Protein AF-A0AAD1R1Z5-F1 (afdb_monomer_lite)

Organism: Pelobates cultripes (NCBI:txid61616)

Foldseek 3Di:
DDDPPDDDPPPDPLPFLQLLLQVLVCLLFVDDAPSDPCCLVVVDGPDDPVVSLQACVVLSSVLSVVCCVVPRPPSDHPDSLNSLVSSVVVLVVQVVVQPDPVSVVVSCSNCVNVVVSCPDPVNVVSSVVD

Radius of gyration: 18.65 Å; chains: 1; bounding box: 35×32×76 Å

pLDDT: mean 78.84, std 12.32, range [41.59, 92.81]

Sequence (130 aa):
MVPDTDGAPCQEPRNPFWEKIQKIIHEVTDKLLPRSPATFLLHHTTMTLQTYTRSVIPRLLNDAKAMIHIYWKQTNTPLLTRWVEEVEATRKFEDMKANTPHHRDRYTKRWFHWTKLTTSDSFRHHLAAL

Stru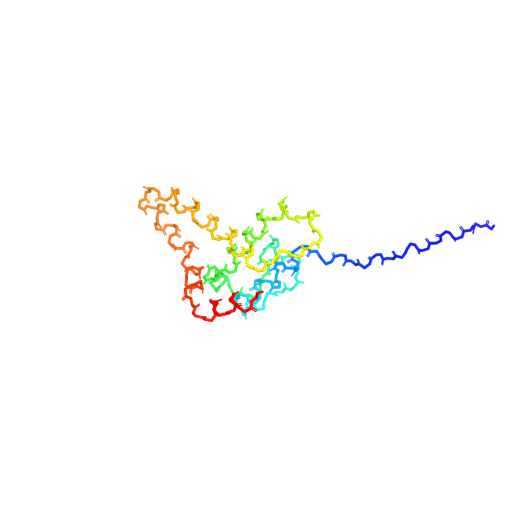cture (mmCIF, N/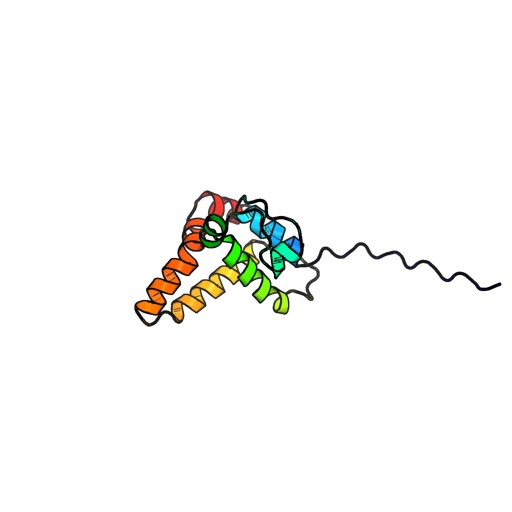CA/C/O backbone):
data_AF-A0AAD1R1Z5-F1
#
_entry.id   AF-A0AAD1R1Z5-F1
#
loop_
_atom_site.group_PDB
_atom_site.id
_atom_site.type_symbol
_atom_site.label_atom_id
_atom_site.label_alt_id
_atom_site.label_comp_id
_atom_site.label_asym_id
_atom_site.label_entity_id
_atom_site.label_seq_id
_atom_site.pdbx_PDB_ins_code
_atom_site.Cartn_x
_atom_site.Cartn_y
_atom_site.Cartn_z
_atom_site.occupancy
_atom_site.B_iso_or_equiv
_atom_site.auth_seq_id
_atom_site.auth_comp_id
_atom_site.auth_asym_id
_atom_site.auth_atom_id
_atom_site.pdbx_PDB_model_num
ATOM 1 N N . MET A 1 1 ? -1.083 12.242 58.686 1.00 41.59 1 MET A N 1
ATOM 2 C CA . MET A 1 1 ? -2.228 12.204 57.754 1.00 41.59 1 MET A CA 1
ATOM 3 C C . MET A 1 1 ? -1.787 12.891 56.479 1.00 41.59 1 MET A C 1
ATOM 5 O O . MET A 1 1 ? -1.676 14.107 56.465 1.00 41.59 1 MET A O 1
ATOM 9 N N . VAL A 1 2 ? -1.407 12.104 55.477 1.00 46.94 2 VAL A N 1
ATOM 10 C CA . VAL A 1 2 ? -1.103 12.589 54.126 1.00 46.94 2 VAL A CA 1
ATOM 11 C C . VAL A 1 2 ? -2.386 12.366 53.324 1.00 46.94 2 VAL A C 1
ATOM 13 O O . VAL A 1 2 ? -2.918 11.260 53.415 1.00 46.94 2 VAL A O 1
ATOM 16 N N . PRO A 1 3 ? -2.946 13.372 52.636 1.00 50.69 3 PRO A N 1
ATOM 17 C CA . PRO A 1 3 ? -4.115 13.140 51.808 1.00 50.69 3 PRO A CA 1
ATOM 18 C C . PRO A 1 3 ? -3.679 12.409 50.536 1.00 50.69 3 PRO A C 1
ATOM 20 O O . PRO A 1 3 ? -2.824 12.899 49.799 1.00 50.69 3 PRO A O 1
ATOM 23 N N . ASP A 1 4 ? -4.266 11.232 50.315 1.00 47.22 4 ASP A N 1
ATOM 24 C CA . ASP A 1 4 ? -4.258 10.521 49.040 1.00 47.22 4 ASP A CA 1
ATOM 25 C C . ASP A 1 4 ? -4.884 11.427 47.974 1.00 47.22 4 ASP A C 1
ATOM 27 O O . ASP A 1 4 ? -6.102 11.591 47.906 1.00 47.22 4 ASP A O 1
ATOM 31 N N . THR A 1 5 ? -4.049 12.062 47.156 1.00 54.91 5 THR A N 1
ATOM 32 C CA . THR A 1 5 ? -4.506 12.701 45.923 1.00 54.91 5 THR A CA 1
ATOM 33 C C . THR A 1 5 ? -4.771 11.623 44.889 1.00 54.91 5 THR A C 1
ATOM 35 O O . THR A 1 5 ? -3.838 11.060 44.317 1.00 54.91 5 THR A O 1
ATOM 38 N N . ASP A 1 6 ? -6.062 11.370 44.699 1.00 44.47 6 ASP A N 1
ATOM 39 C CA . ASP A 1 6 ? -6.725 11.149 43.421 1.00 44.47 6 ASP A CA 1
ATOM 40 C C . ASP A 1 6 ? -5.921 10.348 42.399 1.00 44.47 6 ASP A C 1
ATOM 42 O O . ASP A 1 6 ? -5.115 10.872 41.624 1.00 44.47 6 ASP A O 1
ATOM 46 N N . GLY A 1 7 ? -6.245 9.055 42.343 1.00 49.62 7 GLY A N 1
ATOM 47 C CA . GLY A 1 7 ? -6.028 8.245 41.159 1.00 49.62 7 GLY A CA 1
ATOM 48 C C . GLY A 1 7 ? -6.645 8.955 39.960 1.00 49.62 7 GLY A C 1
ATOM 49 O O . GLY A 1 7 ? -7.859 8.927 39.761 1.00 49.62 7 GLY A O 1
ATOM 50 N N . ALA A 1 8 ? -5.790 9.614 39.177 1.00 46.03 8 ALA A N 1
ATOM 51 C CA . AL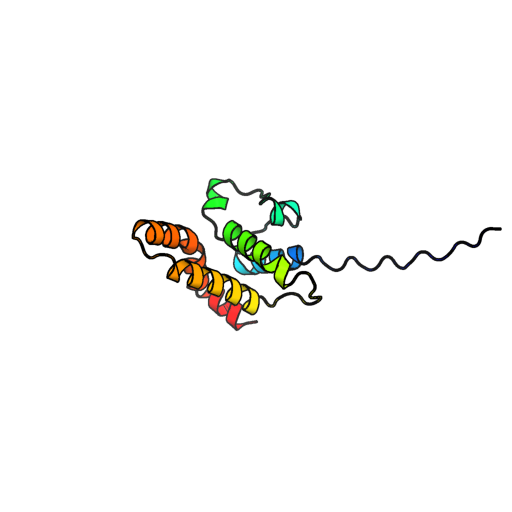A A 1 8 ? -6.150 10.136 37.875 1.00 46.03 8 ALA A CA 1
ATOM 52 C C . ALA A 1 8 ? -6.881 9.018 37.117 1.00 46.03 8 ALA A C 1
ATOM 54 O O . ALA A 1 8 ? -6.371 7.891 37.089 1.00 46.03 8 ALA A O 1
ATOM 55 N N . PRO A 1 9 ? -8.058 9.282 36.520 1.00 43.50 9 PRO A N 1
ATOM 56 C CA . PRO A 1 9 ? -8.720 8.280 35.709 1.00 43.50 9 PRO A CA 1
ATOM 57 C C . PRO A 1 9 ? -7.716 7.874 34.637 1.00 43.50 9 PRO A C 1
ATOM 59 O O . PRO A 1 9 ? -7.270 8.723 33.859 1.00 43.50 9 PRO A O 1
ATOM 62 N N . CYS A 1 10 ? -7.295 6.606 34.660 1.00 44.75 10 CYS A N 1
ATOM 63 C CA . CYS A 1 10 ? -6.478 6.018 33.614 1.00 44.75 10 CYS A CA 1
ATOM 64 C C . CYS A 1 10 ? -7.224 6.276 32.311 1.00 44.75 10 CYS A C 1
ATOM 66 O O . CYS A 1 10 ? -8.217 5.611 32.025 1.00 44.75 10 CYS A O 1
ATOM 68 N N . GLN A 1 11 ? -6.809 7.316 31.584 1.00 49.00 11 GLN A N 1
ATOM 69 C CA . GLN A 1 11 ? -7.394 7.651 30.301 1.00 49.00 11 GLN A CA 1
ATOM 70 C C . GLN A 1 11 ? -7.322 6.376 29.473 1.00 49.00 11 GLN A C 1
ATOM 72 O O . GLN A 1 11 ? -6.235 5.809 29.334 1.00 49.00 11 GLN A O 1
ATOM 77 N N . GLU A 1 12 ? -8.478 5.903 28.999 1.00 49.09 12 GLU A N 1
ATOM 78 C CA . GLU A 1 12 ? -8.544 4.751 28.107 1.00 49.09 12 GLU A CA 1
ATOM 79 C C . GLU A 1 12 ? -7.450 4.911 27.047 1.00 49.09 12 GLU A C 1
ATOM 81 O O . GLU A 1 12 ? -7.309 6.010 26.486 1.00 49.09 12 GLU A O 1
ATOM 86 N N . PRO A 1 13 ? -6.615 3.883 26.815 1.00 52.59 13 PRO A N 1
ATOM 87 C CA . PRO A 1 13 ? -5.503 4.013 25.898 1.00 52.59 13 PRO A CA 1
ATOM 88 C C . PRO A 1 13 ? -6.079 4.412 24.544 1.00 52.59 13 PRO A C 1
ATOM 90 O O . PRO A 1 13 ? -6.798 3.644 23.909 1.00 52.59 13 PRO A O 1
ATOM 93 N N . ARG A 1 14 ? -5.804 5.650 24.113 1.00 59.50 14 ARG A N 1
ATOM 94 C CA . ARG A 1 14 ? -6.155 6.108 22.769 1.00 59.50 14 ARG A CA 1
ATOM 95 C C . ARG A 1 14 ? -5.593 5.073 21.805 1.00 59.50 14 ARG A C 1
ATOM 97 O O . ARG A 1 14 ? -4.371 4.962 21.718 1.00 59.50 14 ARG A O 1
ATOM 104 N N . ASN A 1 15 ? -6.471 4.338 21.115 1.00 65.44 15 ASN A N 1
ATOM 105 C CA . ASN A 1 15 ? -6.063 3.292 20.179 1.00 65.44 15 ASN A CA 1
ATOM 106 C C . ASN A 1 15 ? -4.963 3.842 19.263 1.00 65.44 15 ASN A C 1
ATOM 108 O O . ASN A 1 15 ? -5.216 4.801 18.512 1.00 65.44 15 ASN A O 1
ATOM 112 N N . PRO A 1 16 ? -3.735 3.311 19.357 1.00 73.00 16 PRO A N 1
ATOM 113 C CA . PRO A 1 16 ? -2.599 3.903 18.687 1.00 73.00 16 PRO A CA 1
ATOM 114 C C . PRO A 1 16 ? -2.775 3.823 17.168 1.00 73.00 16 PRO A C 1
ATOM 116 O O . PRO A 1 16 ? -3.379 2.896 16.631 1.00 73.00 16 PRO A O 1
ATOM 119 N N . PHE A 1 17 ? -2.237 4.814 16.452 1.00 72.75 17 PHE A N 1
ATOM 120 C CA . PHE A 1 17 ? -2.407 4.953 15.000 1.00 72.75 17 PHE A CA 1
ATOM 121 C C . PHE A 1 17 ? -2.089 3.663 14.223 1.00 72.75 17 PHE A C 1
ATOM 123 O O . PHE A 1 17 ? -2.768 3.340 13.253 1.00 72.75 17 PHE A O 1
ATOM 130 N N . TRP A 1 18 ? -1.108 2.880 14.680 1.00 74.06 18 TRP A N 1
ATOM 131 C CA . TRP A 1 18 ? -0.731 1.621 14.037 1.00 74.06 18 TRP A CA 1
ATOM 132 C C . TRP A 1 18 ? -1.822 0.539 14.095 1.00 74.06 18 TRP A C 1
ATOM 134 O O . TRP A 1 18 ? -1.950 -0.214 13.133 1.00 74.06 18 TRP A O 1
ATOM 144 N N . GLU A 1 19 ? -2.637 0.469 15.154 1.00 77.56 19 GLU A N 1
ATOM 145 C CA . GLU A 1 19 ? -3.752 -0.493 15.242 1.00 77.56 19 GLU A CA 1
ATOM 146 C C . GLU A 1 19 ? -4.824 -0.182 14.202 1.00 77.56 19 GLU A C 1
ATOM 148 O O . GLU A 1 19 ? -5.368 -1.075 13.550 1.00 77.56 19 GLU A O 1
ATOM 153 N N . LYS A 1 20 ? -5.081 1.112 14.000 1.00 76.94 20 LYS A N 1
ATOM 154 C CA . LYS A 1 20 ? -6.022 1.607 12.997 1.00 76.94 20 LYS A CA 1
ATOM 155 C C . LYS A 1 20 ? -5.563 1.240 11.583 1.00 76.94 20 LYS A C 1
ATOM 157 O O . LYS A 1 20 ? -6.366 0.760 10.788 1.00 76.94 20 LYS A O 1
ATOM 162 N N . ILE A 1 21 ? -4.268 1.384 11.291 1.00 75.81 21 ILE A N 1
ATOM 163 C CA . ILE A 1 21 ? -3.713 0.959 10.000 1.00 75.81 21 ILE A CA 1
ATOM 164 C C . ILE A 1 21 ? -3.712 -0.566 9.853 1.00 75.81 21 ILE A C 1
ATOM 166 O O . ILE A 1 21 ? -4.004 -1.079 8.778 1.00 75.81 21 ILE A O 1
ATOM 170 N N . GLN A 1 22 ? -3.434 -1.324 10.912 1.00 79.50 22 GLN A N 1
ATOM 171 C CA . GLN A 1 22 ? -3.532 -2.782 10.831 1.00 79.50 22 GLN A CA 1
ATOM 172 C C . GLN A 1 22 ? -4.947 -3.248 10.499 1.00 79.50 22 GLN A C 1
ATOM 174 O O . GLN A 1 22 ? -5.098 -4.173 9.705 1.00 79.50 22 GLN A O 1
ATOM 179 N N . LYS A 1 23 ? -5.974 -2.585 11.046 1.00 79.38 23 LYS A N 1
ATOM 180 C CA . LYS A 1 23 ? -7.368 -2.858 10.688 1.00 79.38 23 LYS A CA 1
ATOM 181 C C . LYS A 1 23 ? -7.609 -2.651 9.189 1.00 79.38 23 LYS A C 1
ATOM 183 O O . LYS A 1 23 ? -8.107 -3.560 8.540 1.00 79.38 23 LYS A O 1
ATOM 188 N N . ILE A 1 24 ? -7.151 -1.524 8.644 1.00 76.94 24 ILE A N 1
ATOM 189 C CA . ILE A 1 24 ? -7.189 -1.235 7.202 1.00 76.94 24 ILE A CA 1
ATOM 190 C C . ILE A 1 24 ? -6.471 -2.328 6.399 1.00 76.94 24 ILE A C 1
ATOM 192 O O . ILE A 1 24 ? -7.016 -2.860 5.441 1.00 76.94 24 ILE A O 1
ATOM 196 N N . ILE A 1 25 ? -5.263 -2.726 6.797 1.00 80.50 25 ILE A N 1
ATOM 197 C CA . ILE A 1 25 ? -4.504 -3.758 6.077 1.00 80.50 25 ILE A CA 1
ATOM 198 C C . ILE A 1 25 ? -5.228 -5.107 6.116 1.00 80.50 25 ILE A C 1
ATOM 200 O O . ILE A 1 25 ? -5.211 -5.828 5.118 1.00 80.50 25 ILE A O 1
ATOM 204 N N . HIS A 1 26 ? -5.874 -5.453 7.230 1.00 82.12 26 HIS A N 1
ATOM 205 C CA . HIS A 1 26 ? -6.699 -6.658 7.314 1.00 82.12 26 HIS A CA 1
ATOM 206 C C . HIS A 1 26 ? -7.901 -6.579 6.375 1.00 82.12 26 HIS A C 1
ATOM 208 O O . HIS A 1 26 ? -8.099 -7.514 5.609 1.00 82.12 26 HIS A O 1
ATOM 214 N N . GLU A 1 27 ? -8.645 -5.470 6.397 1.00 76.81 27 GLU A N 1
ATOM 215 C CA . GLU A 1 27 ? -9.805 -5.231 5.521 1.00 76.81 27 GLU A CA 1
ATOM 216 C C . GLU A 1 27 ? -9.424 -5.304 4.034 1.00 76.81 27 GLU A C 1
ATOM 218 O O . GLU A 1 27 ? -10.184 -5.794 3.210 1.00 76.81 27 GLU A O 1
ATOM 223 N N . VAL A 1 28 ? -8.210 -4.871 3.692 1.00 73.19 28 VAL A N 1
ATOM 224 C CA . VAL A 1 28 ? -7.720 -4.832 2.310 1.00 73.19 28 VAL A CA 1
ATOM 225 C C . VAL A 1 28 ? -7.133 -6.161 1.830 1.00 73.19 28 VAL A C 1
ATOM 227 O O . VAL A 1 28 ? -7.143 -6.438 0.632 1.00 73.19 28 VAL A O 1
ATOM 230 N N . THR A 1 29 ? -6.545 -6.964 2.718 1.00 74.38 29 THR A N 1
ATOM 231 C CA . THR A 1 29 ? -5.753 -8.138 2.307 1.00 74.38 29 THR A CA 1
ATOM 232 C C . THR A 1 29 ? -6.345 -9.477 2.719 1.00 74.38 29 THR A C 1
ATOM 234 O O . THR A 1 29 ? -5.790 -10.500 2.318 1.00 74.38 29 THR A O 1
ATOM 237 N N . ASP A 1 30 ? -7.405 -9.488 3.531 1.00 69.44 30 ASP A N 1
ATOM 238 C CA . ASP A 1 30 ? -7.973 -10.676 4.188 1.00 69.44 30 ASP A CA 1
ATOM 239 C C . ASP A 1 30 ? -6.934 -11.513 4.963 1.00 69.44 30 ASP A C 1
ATOM 241 O O . ASP A 1 30 ? -7.162 -12.669 5.323 1.00 69.44 30 ASP A O 1
ATOM 245 N N . LYS A 1 31 ? -5.751 -10.946 5.238 1.00 73.06 31 LYS A N 1
ATOM 246 C CA . LYS A 1 31 ? -4.670 -11.620 5.956 1.00 73.06 31 LYS A CA 1
ATOM 247 C C . LYS A 1 31 ? -4.621 -11.138 7.392 1.00 73.06 31 LYS A C 1
ATOM 249 O O . LYS A 1 31 ? -4.414 -9.959 7.665 1.00 73.06 31 LYS A O 1
ATOM 254 N N . LEU A 1 32 ? -4.741 -12.095 8.307 1.00 71.81 32 LEU A N 1
ATOM 255 C CA . LEU A 1 32 ? -4.575 -11.879 9.737 1.00 71.81 32 LEU A CA 1
ATOM 256 C C . LEU A 1 32 ? -3.093 -11.667 10.057 1.00 71.81 32 LEU A C 1
ATOM 258 O O . LEU A 1 32 ? -2.309 -12.613 10.140 1.00 71.81 32 LEU A O 1
ATOM 262 N N . LEU A 1 33 ? -2.709 -10.410 10.233 1.00 77.44 33 LEU A N 1
ATOM 263 C CA . LEU A 1 33 ? -1.458 -10.029 10.862 1.00 77.44 33 LEU A CA 1
ATOM 264 C C . LEU A 1 33 ? -1.629 -10.010 12.386 1.00 77.44 33 LEU A C 1
ATOM 266 O O . LEU A 1 33 ? -2.692 -9.635 12.893 1.00 77.44 33 LEU A O 1
ATOM 270 N N . PRO A 1 34 ? -0.595 -10.392 13.153 1.00 80.50 34 PRO A N 1
ATOM 271 C CA . PRO A 1 34 ? -0.647 -10.234 14.597 1.00 80.50 34 PRO A CA 1
ATOM 272 C C . PRO A 1 34 ? -0.856 -8.759 14.968 1.00 80.50 34 PRO A C 1
ATOM 274 O O . PRO A 1 34 ? -0.153 -7.876 14.469 1.00 80.50 34 PRO A O 1
ATOM 277 N N . ARG A 1 35 ? -1.804 -8.488 15.874 1.00 77.19 35 ARG A N 1
ATOM 278 C CA . ARG A 1 35 ? -2.069 -7.140 16.404 1.00 77.19 35 ARG A CA 1
ATOM 279 C C . ARG A 1 35 ? -0.989 -6.730 17.399 1.00 77.19 35 ARG A C 1
ATOM 281 O O . ARG A 1 35 ? -1.212 -6.691 18.602 1.00 77.19 35 ARG A O 1
ATOM 288 N N . SER A 1 36 ? 0.218 -6.507 16.893 1.00 82.62 36 SER A N 1
ATOM 289 C CA . SER A 1 36 ? 1.359 -6.097 17.703 1.00 82.62 36 SER A CA 1
ATOM 290 C C . SER A 1 36 ? 2.102 -4.915 17.075 1.00 82.62 36 SER A C 1
ATOM 292 O O . SER A 1 36 ? 2.238 -4.864 15.842 1.00 82.62 36 SER A O 1
ATOM 294 N N . PRO A 1 37 ? 2.674 -4.008 17.893 1.00 78.81 37 PRO A N 1
ATOM 295 C CA . PRO A 1 37 ? 3.579 -2.975 17.402 1.00 78.81 37 PRO A CA 1
ATOM 296 C C . PRO A 1 37 ? 4.768 -3.569 16.642 1.00 78.81 37 PRO A C 1
ATOM 298 O O . PRO A 1 37 ? 5.212 -2.996 15.654 1.00 78.81 37 PRO A O 1
ATOM 301 N N . ALA A 1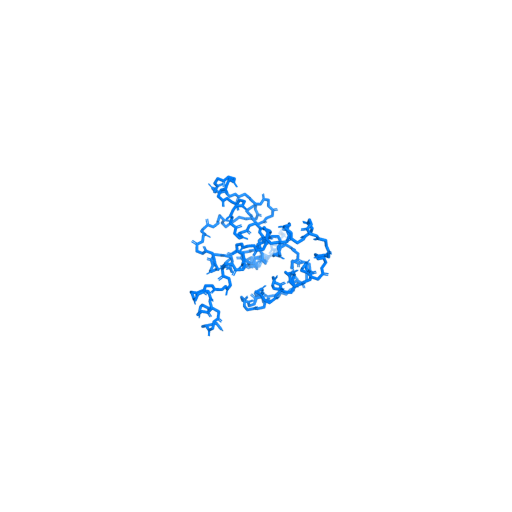 38 ? 5.257 -4.744 17.056 1.00 83.19 38 ALA A N 1
ATOM 302 C CA . ALA A 1 38 ? 6.350 -5.447 16.386 1.00 83.19 38 ALA A CA 1
ATOM 303 C C . ALA A 1 38 ? 5.975 -5.874 14.958 1.00 83.19 38 ALA A C 1
ATOM 305 O O . ALA A 1 38 ? 6.792 -5.794 14.046 1.00 83.19 38 ALA A O 1
ATOM 306 N N . THR A 1 39 ? 4.730 -6.274 14.718 1.00 83.12 39 THR A N 1
ATOM 307 C CA . THR A 1 39 ? 4.250 -6.591 13.368 1.00 83.12 39 THR A CA 1
ATOM 308 C C . THR A 1 39 ? 4.239 -5.360 12.482 1.00 83.12 39 THR A C 1
ATOM 310 O O . THR A 1 39 ? 4.675 -5.415 11.335 1.00 83.12 39 THR A O 1
ATOM 313 N N . PHE A 1 40 ? 3.789 -4.233 13.027 1.00 80.12 40 PHE A N 1
ATOM 314 C CA . PHE A 1 40 ? 3.743 -2.986 12.286 1.00 80.12 40 PHE A CA 1
ATOM 315 C C . PHE A 1 40 ? 5.144 -2.401 12.038 1.00 80.12 40 PHE A C 1
ATOM 317 O O . PHE A 1 40 ? 5.501 -2.132 10.896 1.00 80.12 40 PHE A O 1
ATOM 324 N N . LEU A 1 41 ? 5.966 -2.255 13.081 1.00 80.81 41 LEU A N 1
ATOM 325 C CA . LEU A 1 41 ? 7.285 -1.613 13.030 1.00 80.81 41 LEU A CA 1
ATOM 326 C C . LEU A 1 41 ? 8.388 -2.524 12.489 1.00 80.81 41 LEU A C 1
ATOM 328 O O . LEU A 1 41 ? 9.232 -2.065 11.721 1.00 80.81 41 LEU A O 1
ATOM 332 N N . LEU A 1 42 ? 8.372 -3.804 12.852 1.00 85.81 42 LEU A N 1
ATOM 333 C CA . LEU A 1 42 ? 9.451 -4.758 12.575 1.00 85.81 42 LEU A CA 1
ATOM 334 C C . LEU A 1 42 ? 9.043 -5.851 11.583 1.00 85.81 42 LEU A C 1
ATOM 336 O O . LEU A 1 42 ? 9.825 -6.762 11.336 1.00 85.81 42 LEU A O 1
ATOM 340 N N . HIS A 1 43 ? 7.839 -5.773 11.004 1.00 85.75 43 HIS A N 1
ATOM 341 C CA . HIS A 1 43 ? 7.319 -6.794 10.089 1.00 85.75 43 HIS A CA 1
ATOM 342 C C . HIS A 1 43 ? 7.275 -8.200 10.721 1.00 85.75 43 HIS A C 1
ATOM 344 O O . HIS A 1 43 ? 7.334 -9.202 10.013 1.00 85.75 43 HIS A O 1
ATOM 350 N N . HIS A 1 44 ? 7.150 -8.289 12.053 1.00 85.12 44 HIS A N 1
ATOM 351 C CA . HIS A 1 44 ? 7.023 -9.562 12.760 1.00 85.12 44 HIS A CA 1
ATOM 352 C C . HIS A 1 44 ? 5.719 -10.268 12.357 1.00 85.12 44 HIS A C 1
ATOM 354 O O . HIS A 1 44 ? 4.622 -9.811 12.682 1.00 85.12 44 HIS A O 1
ATOM 360 N N . THR A 1 45 ? 5.835 -11.367 11.617 1.00 84.75 45 THR A N 1
ATOM 361 C CA . THR A 1 45 ? 4.708 -12.093 11.027 1.00 84.75 45 THR A CA 1
ATOM 362 C C . THR A 1 45 ? 4.903 -13.597 11.174 1.00 84.75 45 THR A C 1
ATOM 364 O O . THR A 1 45 ? 6.029 -14.086 11.177 1.00 84.75 45 THR A O 1
ATOM 367 N N . THR A 1 46 ? 3.797 -14.332 11.265 1.00 86.25 46 THR A N 1
ATOM 368 C CA . THR A 1 46 ? 3.778 -15.803 11.236 1.00 86.25 46 THR A CA 1
ATOM 369 C C . THR A 1 46 ? 3.911 -16.360 9.816 1.00 86.25 46 THR A C 1
ATOM 371 O O . THR A 1 46 ? 4.080 -17.562 9.627 1.00 86.25 46 THR A O 1
ATOM 374 N N . MET A 1 47 ? 3.830 -15.499 8.797 1.00 86.62 47 MET A N 1
ATOM 375 C CA . MET A 1 47 ? 3.991 -15.887 7.400 1.00 86.62 47 MET A CA 1
ATOM 376 C C . MET A 1 47 ? 5.438 -16.285 7.101 1.00 86.62 47 MET A C 1
ATOM 378 O O . MET A 1 47 ? 6.382 -15.651 7.569 1.00 86.62 47 MET A O 1
ATOM 382 N N . THR A 1 48 ? 5.626 -17.268 6.218 1.00 88.44 48 THR A N 1
ATOM 383 C CA . THR A 1 48 ? 6.962 -17.565 5.685 1.00 88.44 48 THR A CA 1
ATOM 384 C C . THR A 1 48 ? 7.512 -16.361 4.917 1.00 88.44 48 THR A C 1
ATOM 386 O O . THR A 1 48 ? 6.756 -15.639 4.258 1.00 88.44 48 THR A O 1
ATOM 389 N N . LEU A 1 49 ? 8.837 -16.166 4.933 1.00 86.06 49 LEU A N 1
ATOM 390 C CA . LEU A 1 49 ? 9.494 -15.050 4.239 1.00 86.06 49 LEU A CA 1
ATOM 391 C C . LEU A 1 49 ? 9.101 -14.974 2.755 1.00 86.06 49 LEU A C 1
ATOM 393 O O . LEU A 1 49 ? 8.831 -13.894 2.230 1.00 86.06 49 LEU A O 1
ATOM 397 N N . GLN A 1 50 ? 9.011 -16.123 2.083 1.00 86.81 50 GLN A N 1
ATOM 398 C CA . GLN A 1 50 ? 8.596 -16.203 0.683 1.00 86.81 50 GLN A CA 1
ATOM 399 C C . GLN A 1 50 ? 7.157 -15.706 0.474 1.00 86.81 50 GLN A C 1
ATOM 401 O O . GLN A 1 50 ? 6.896 -14.945 -0.455 1.00 86.81 50 GLN A O 1
ATOM 406 N N . THR A 1 51 ? 6.222 -16.104 1.340 1.00 85.56 51 THR A N 1
ATOM 407 C CA . THR A 1 51 ? 4.820 -15.663 1.252 1.00 85.56 51 THR A CA 1
ATOM 408 C C . THR A 1 51 ? 4.696 -14.183 1.585 1.00 85.56 51 THR A C 1
ATOM 410 O O . THR A 1 51 ? 3.912 -13.464 0.969 1.00 85.56 51 THR A O 1
ATOM 413 N N . TYR A 1 52 ? 5.477 -13.724 2.561 1.00 87.06 52 TYR A N 1
ATOM 414 C CA . TYR A 1 52 ? 5.467 -12.349 3.021 1.00 87.06 52 TYR A CA 1
ATOM 415 C C . TYR A 1 52 ? 5.978 -11.381 1.951 1.00 87.06 52 TYR A C 1
ATOM 417 O O . TYR A 1 52 ? 5.284 -10.431 1.590 1.00 87.06 52 TYR A O 1
ATOM 425 N N . THR A 1 53 ? 7.149 -11.668 1.382 1.00 83.88 53 THR A N 1
ATOM 426 C CA . THR A 1 53 ? 7.783 -10.852 0.331 1.00 83.88 53 THR A CA 1
ATOM 427 C C . THR A 1 53 ? 6.989 -10.830 -0.976 1.00 83.88 53 THR A C 1
ATOM 429 O O . THR A 1 53 ? 7.039 -9.837 -1.694 1.00 83.88 53 THR A O 1
ATOM 432 N N . ARG A 1 54 ? 6.215 -11.884 -1.263 1.00 84.44 54 ARG A N 1
ATOM 433 C CA . ARG A 1 54 ? 5.285 -11.968 -2.407 1.00 84.44 54 ARG A CA 1
ATOM 434 C C . 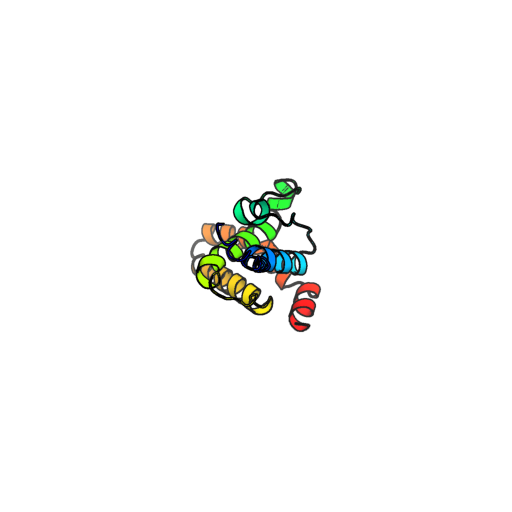ARG A 1 54 ? 3.863 -11.500 -2.079 1.00 84.44 54 ARG A C 1
ATOM 436 O O . ARG A 1 54 ? 2.918 -11.832 -2.790 1.00 84.44 54 ARG A O 1
ATOM 443 N N . SER A 1 55 ? 3.674 -10.788 -0.973 1.00 84.62 55 SER A N 1
ATOM 444 C CA . SER A 1 55 ? 2.385 -10.193 -0.623 1.00 84.62 55 SER A CA 1
ATOM 445 C C . SER A 1 55 ? 2.448 -8.675 -0.719 1.00 84.62 55 SER A C 1
ATOM 447 O O . SER A 1 55 ? 3.523 -8.083 -0.759 1.00 84.62 55 SER A O 1
ATOM 449 N N . VAL A 1 56 ? 1.281 -8.033 -0.739 1.00 85.81 56 VAL A N 1
ATOM 450 C CA . VAL A 1 56 ? 1.189 -6.569 -0.709 1.00 85.81 56 VAL A CA 1
ATOM 451 C C . VAL A 1 56 ? 1.478 -6.001 0.691 1.00 85.81 56 VAL A C 1
ATOM 453 O O . VAL A 1 56 ? 1.886 -4.853 0.819 1.00 85.81 56 VAL A O 1
ATOM 456 N N . ILE A 1 57 ? 1.361 -6.818 1.744 1.00 87.56 57 ILE A N 1
ATOM 457 C CA . ILE A 1 57 ? 1.467 -6.399 3.151 1.00 87.56 57 ILE A CA 1
ATOM 458 C C . ILE A 1 57 ? 2.732 -5.589 3.479 1.00 87.56 57 ILE A C 1
ATOM 460 O O . ILE A 1 57 ? 2.589 -4.537 4.101 1.00 87.56 57 ILE A O 1
ATOM 464 N N . PRO A 1 58 ? 3.961 -6.015 3.118 1.00 87.38 58 PRO A N 1
ATOM 465 C CA . PRO A 1 58 ? 5.157 -5.256 3.469 1.00 87.38 58 PRO A CA 1
ATOM 466 C C . PRO A 1 58 ? 5.119 -3.836 2.899 1.00 87.38 58 PRO A C 1
ATOM 468 O O . PRO A 1 58 ? 5.581 -2.905 3.554 1.00 87.38 58 PRO A O 1
ATOM 471 N N . ARG A 1 59 ? 4.543 -3.664 1.700 1.00 85.75 59 ARG A N 1
ATOM 472 C CA . ARG A 1 59 ? 4.358 -2.353 1.068 1.00 85.75 59 ARG A CA 1
ATOM 473 C C . ARG A 1 59 ? 3.374 -1.516 1.870 1.00 85.75 59 ARG A C 1
ATOM 475 O O . ARG A 1 59 ? 3.743 -0.431 2.297 1.00 85.75 59 ARG A O 1
ATOM 482 N N . LEU A 1 60 ? 2.198 -2.072 2.159 1.00 86.12 60 LEU A N 1
ATOM 483 C CA . LEU A 1 60 ? 1.160 -1.392 2.934 1.00 86.12 60 LEU A CA 1
ATOM 484 C C . LEU A 1 60 ? 1.670 -0.942 4.308 1.00 86.12 60 LEU A C 1
ATOM 486 O O . LEU A 1 60 ? 1.403 0.177 4.733 1.00 86.12 60 LEU A O 1
ATOM 490 N N . LEU A 1 61 ? 2.456 -1.784 4.984 1.00 87.00 61 LEU A N 1
ATOM 491 C CA . LEU A 1 61 ? 3.086 -1.442 6.260 1.00 87.00 61 LEU A CA 1
ATOM 492 C C . LEU A 1 61 ? 4.144 -0.343 6.119 1.00 87.00 61 LEU A C 1
ATOM 494 O O . LEU A 1 61 ? 4.234 0.527 6.979 1.00 87.00 61 LEU A O 1
ATOM 498 N N . ASN A 1 62 ? 4.944 -0.356 5.054 1.00 87.31 62 ASN A N 1
ATOM 499 C CA . ASN A 1 62 ? 5.938 0.691 4.818 1.00 87.31 62 ASN A CA 1
ATOM 500 C C . ASN A 1 62 ? 5.292 2.038 4.467 1.00 87.31 62 ASN A C 1
ATOM 502 O O . ASN A 1 62 ? 5.725 3.063 4.990 1.00 87.31 62 ASN A O 1
ATOM 506 N N . ASP A 1 63 ? 4.236 2.039 3.653 1.00 84.00 63 ASP A N 1
ATOM 507 C CA . ASP A 1 63 ? 3.448 3.244 3.361 1.00 84.00 63 ASP A CA 1
ATOM 508 C C . ASP A 1 63 ? 2.783 3.785 4.620 1.00 84.00 63 ASP A C 1
ATOM 510 O O . ASP A 1 63 ? 2.879 4.969 4.932 1.00 84.00 63 ASP A O 1
ATOM 514 N N . ALA A 1 64 ? 2.204 2.896 5.422 1.00 82.25 64 ALA A N 1
ATOM 515 C CA . ALA A 1 64 ? 1.637 3.260 6.705 1.00 82.25 64 ALA A CA 1
ATOM 516 C C . ALA A 1 64 ? 2.655 3.906 7.651 1.00 82.25 64 ALA A C 1
ATOM 518 O O . ALA A 1 64 ? 2.321 4.877 8.328 1.00 82.25 64 ALA A O 1
ATOM 519 N N . LYS A 1 65 ? 3.896 3.400 7.692 1.00 84.31 65 LYS A N 1
ATOM 520 C CA . LYS A 1 65 ? 4.986 4.016 8.464 1.00 84.31 65 LYS A CA 1
ATOM 521 C C . LYS A 1 65 ? 5.319 5.407 7.959 1.00 84.31 65 LYS A C 1
ATOM 523 O O . LYS A 1 65 ? 5.462 6.322 8.768 1.00 84.31 65 LYS A O 1
ATOM 528 N N . ALA A 1 66 ? 5.415 5.566 6.640 1.00 82.06 66 ALA A N 1
ATOM 529 C CA . ALA A 1 66 ? 5.614 6.870 6.031 1.00 82.06 66 ALA A CA 1
ATOM 530 C C . ALA A 1 66 ? 4.464 7.816 6.394 1.00 82.06 66 ALA A C 1
ATOM 532 O O . ALA A 1 66 ? 4.711 8.972 6.673 1.00 82.06 66 ALA A O 1
ATOM 533 N N . MET A 1 67 ? 3.231 7.343 6.529 1.00 78.00 67 MET A N 1
ATOM 534 C CA . MET A 1 67 ? 2.101 8.181 6.933 1.00 78.00 67 MET A CA 1
ATOM 535 C C . MET A 1 67 ? 2.095 8.584 8.420 1.00 78.00 67 MET A C 1
ATOM 537 O O . MET A 1 67 ? 1.469 9.587 8.764 1.00 78.00 67 MET A O 1
ATOM 541 N N . ILE A 1 68 ? 2.797 7.875 9.318 1.00 78.44 68 ILE A N 1
ATOM 542 C CA . ILE A 1 68 ? 2.780 8.187 10.763 1.00 78.44 68 ILE A CA 1
ATOM 543 C C . ILE A 1 68 ? 3.152 9.646 11.007 1.00 78.44 68 ILE A C 1
ATOM 545 O O . ILE A 1 68 ? 2.433 10.339 11.713 1.00 78.44 68 ILE A O 1
ATOM 549 N N . HIS A 1 69 ? 4.235 10.146 10.409 1.00 76.25 69 HIS A N 1
ATOM 550 C CA . HIS A 1 69 ? 4.686 11.515 10.684 1.00 76.25 69 HIS A CA 1
ATOM 551 C C . HIS A 1 69 ? 3.661 12.585 10.265 1.00 76.25 69 HIS A C 1
ATOM 553 O O . HIS A 1 69 ? 3.655 13.673 10.839 1.00 76.25 69 HIS A O 1
ATOM 559 N N . ILE A 1 70 ? 2.770 12.260 9.325 1.00 76.88 70 ILE A N 1
ATOM 560 C CA . ILE A 1 70 ? 1.712 13.143 8.822 1.00 76.88 70 ILE A CA 1
ATOM 561 C C . ILE A 1 70 ? 0.487 13.095 9.746 1.00 76.88 70 ILE A C 1
ATOM 563 O O . ILE A 1 70 ? -0.084 14.132 10.084 1.00 76.88 70 ILE A O 1
ATOM 567 N N . TYR A 1 71 ? 0.101 11.898 10.200 1.00 75.31 71 TYR A N 1
ATOM 568 C CA . TYR A 1 71 ? -1.189 11.672 10.863 1.00 75.31 71 TYR A CA 1
ATOM 569 C C . TYR A 1 71 ? -1.101 11.325 12.357 1.00 75.31 71 TYR A C 1
ATOM 571 O O . TYR A 1 71 ? -2.136 11.226 13.007 1.00 75.31 71 TYR A O 1
ATOM 579 N N . TRP A 1 72 ? 0.090 11.184 12.951 1.00 74.19 72 TRP A N 1
ATOM 580 C CA . TRP A 1 72 ? 0.247 10.750 14.352 1.00 74.19 72 TRP A CA 1
ATOM 581 C C . TRP A 1 72 ? -0.405 11.675 15.383 1.00 74.19 72 TRP A C 1
ATOM 583 O O . TRP A 1 72 ? -0.758 11.223 16.470 1.00 74.19 72 TRP A O 1
ATOM 593 N N . LYS A 1 73 ? -0.566 12.963 15.055 1.00 73.00 73 LYS A N 1
ATOM 594 C CA . LYS A 1 73 ? -1.254 13.943 15.910 1.00 73.00 73 LYS A CA 1
ATOM 595 C C . LYS A 1 73 ? -2.768 13.965 15.702 1.00 73.00 73 LYS A C 1
ATOM 597 O O . LYS A 1 73 ? -3.466 14.618 16.472 1.00 73.00 73 LYS A O 1
ATOM 602 N N . GLN A 1 74 ? -3.280 13.299 14.668 1.00 73.62 74 GLN A N 1
ATOM 603 C CA . GLN A 1 74 ? -4.711 13.255 14.407 1.00 73.62 74 GLN A CA 1
ATOM 604 C C . GLN A 1 74 ? -5.387 12.242 15.330 1.00 73.62 74 GLN A C 1
ATOM 606 O O . GLN A 1 74 ? -4.954 11.101 15.483 1.00 73.62 74 GLN A O 1
ATOM 611 N N . THR A 1 75 ? -6.486 12.664 15.945 1.00 68.12 75 THR A N 1
ATOM 612 C CA . THR A 1 75 ? -7.330 11.814 16.792 1.00 68.12 75 THR A CA 1
ATOM 613 C C . THR A 1 75 ? -8.144 10.818 15.969 1.00 68.12 75 THR A C 1
ATOM 615 O O . THR A 1 75 ? -8.389 9.693 16.417 1.00 68.12 75 THR A O 1
ATOM 618 N N . ASN A 1 76 ? -8.513 11.194 14.745 1.00 68.31 76 ASN A N 1
ATOM 619 C CA . ASN A 1 76 ? -9.356 10.387 13.874 1.00 68.31 76 ASN A CA 1
ATOM 620 C C . ASN A 1 76 ? -8.541 9.342 13.109 1.00 68.31 76 ASN A C 1
ATOM 622 O O . ASN A 1 76 ? -7.397 9.566 12.721 1.00 68.31 76 ASN A O 1
ATOM 626 N N . THR A 1 77 ? -9.136 8.167 12.922 1.00 66.06 77 THR A N 1
ATOM 627 C CA . THR A 1 77 ? -8.593 7.142 12.026 1.00 66.06 77 THR A CA 1
ATOM 628 C C . THR A 1 77 ? -8.606 7.677 10.596 1.00 66.06 77 THR A C 1
ATOM 630 O O . THR A 1 77 ? -9.658 8.168 10.178 1.00 66.06 77 THR A O 1
ATOM 633 N N . PRO A 1 78 ? -7.493 7.609 9.838 1.00 68.94 78 PRO A N 1
ATOM 634 C CA . PRO A 1 78 ? -7.561 7.891 8.412 1.00 68.94 78 PRO A CA 1
ATOM 635 C C . PRO A 1 78 ? -8.580 6.939 7.787 1.00 68.94 78 PRO A C 1
ATOM 637 O O . PRO A 1 78 ? -8.555 5.739 8.056 1.00 68.94 78 PRO A O 1
ATOM 640 N N . LEU A 1 79 ? -9.505 7.486 6.999 1.00 78.69 79 LEU A N 1
ATOM 641 C CA . LEU A 1 79 ? -10.453 6.676 6.241 1.00 78.69 79 LEU A CA 1
ATOM 642 C C . LEU A 1 79 ? -9.673 5.742 5.313 1.00 78.69 79 LEU A C 1
ATOM 644 O O . LEU A 1 79 ? -8.629 6.138 4.783 1.00 78.69 79 LEU A O 1
ATOM 648 N N . LEU A 1 80 ? -10.188 4.529 5.098 1.00 76.06 80 LEU A N 1
ATOM 649 C CA . LEU A 1 80 ? -9.563 3.574 4.183 1.00 76.06 80 LEU A CA 1
ATOM 650 C C . LEU A 1 80 ? -9.325 4.212 2.808 1.00 76.06 80 LEU A C 1
ATOM 652 O O . LEU A 1 80 ? -8.242 4.076 2.250 1.00 76.06 80 LEU A O 1
ATOM 656 N N . THR A 1 81 ? -10.300 4.977 2.316 1.00 79.62 81 THR A N 1
ATOM 657 C CA . THR A 1 81 ? -10.223 5.731 1.057 1.00 79.62 81 THR A CA 1
ATOM 658 C C . THR A 1 81 ? -9.013 6.659 1.011 1.00 79.62 81 THR A C 1
ATOM 660 O O . THR A 1 81 ? -8.201 6.549 0.099 1.00 79.62 81 THR A O 1
ATOM 663 N N . ARG A 1 82 ? -8.811 7.489 2.042 1.00 80.69 82 ARG A N 1
ATOM 664 C CA . ARG A 1 82 ? -7.636 8.370 2.132 1.00 80.69 82 ARG A CA 1
ATOM 665 C C . ARG A 1 82 ? -6.328 7.601 2.181 1.00 80.69 82 ARG A C 1
ATOM 667 O O . ARG A 1 82 ? -5.344 8.007 1.581 1.00 80.69 82 ARG A O 1
ATOM 674 N N . TRP A 1 83 ? -6.296 6.493 2.909 1.00 80.88 83 TRP A N 1
ATOM 675 C CA . TRP A 1 83 ? -5.092 5.680 2.974 1.00 80.88 83 TRP A CA 1
ATOM 676 C C . TRP A 1 83 ? -4.756 5.060 1.608 1.00 80.88 83 TRP A C 1
ATOM 678 O O . TRP A 1 83 ? -3.606 5.106 1.180 1.00 80.88 83 TRP A O 1
ATOM 688 N N . VAL A 1 84 ? -5.757 4.555 0.882 1.00 84.25 84 VAL A N 1
ATOM 689 C CA . VAL A 1 84 ? -5.582 4.052 -0.488 1.00 84.25 84 VAL A CA 1
ATOM 690 C C . VAL A 1 84 ? -5.116 5.159 -1.436 1.00 84.25 84 VAL A C 1
ATOM 692 O O . VAL A 1 84 ? -4.231 4.915 -2.255 1.00 84.25 84 VAL A O 1
ATOM 695 N N . GLU A 1 85 ? -5.660 6.371 -1.312 1.00 86.12 85 GLU A N 1
ATOM 696 C CA . GLU A 1 85 ? -5.222 7.538 -2.086 1.00 86.12 85 GLU A CA 1
ATOM 697 C C . GLU A 1 85 ? -3.741 7.858 -1.856 1.00 86.12 85 GLU A C 1
ATOM 699 O O . GLU A 1 85 ? -3.015 8.088 -2.822 1.00 86.12 85 GLU A O 1
ATOM 704 N N . GLU A 1 86 ? -3.267 7.811 -0.610 1.00 85.75 86 GLU A N 1
ATOM 705 C CA . GLU A 1 86 ? -1.860 8.058 -0.259 1.00 85.75 86 GLU A CA 1
ATOM 706 C C . GLU A 1 86 ? -0.920 6.956 -0.778 1.00 85.75 86 GLU A C 1
ATOM 708 O O . GLU A 1 86 ? 0.158 7.238 -1.320 1.00 85.75 86 GLU A O 1
ATOM 713 N N . VAL A 1 87 ? -1.336 5.687 -0.683 1.00 87.88 87 VAL A N 1
ATOM 714 C CA . VAL A 1 87 ? -0.596 4.561 -1.281 1.00 87.88 87 VAL A CA 1
ATOM 715 C C . VAL A 1 87 ? -0.520 4.733 -2.802 1.00 87.88 87 VAL A C 1
ATOM 717 O O . VAL A 1 87 ? 0.546 4.553 -3.398 1.00 87.88 87 VAL A O 1
ATOM 720 N N . GLU A 1 88 ? -1.613 5.153 -3.444 1.00 89.88 88 GLU A N 1
ATOM 721 C CA . GLU A 1 88 ? -1.623 5.434 -4.879 1.00 89.88 88 GLU A CA 1
ATOM 722 C C . GLU A 1 88 ? -0.783 6.649 -5.269 1.00 89.88 88 GLU A C 1
ATOM 724 O O . GLU A 1 88 ? -0.088 6.615 -6.287 1.00 89.88 88 GLU A O 1
ATOM 729 N N . ALA A 1 89 ? -0.802 7.716 -4.473 1.00 89.06 89 ALA A N 1
ATOM 730 C CA . ALA A 1 89 ? 0.045 8.881 -4.689 1.00 89.06 89 ALA A CA 1
ATOM 731 C C . ALA A 1 89 ? 1.526 8.482 -4.635 1.00 89.06 89 ALA A C 1
ATOM 733 O O . ALA A 1 89 ? 2.299 8.828 -5.533 1.00 89.06 89 ALA A O 1
ATOM 734 N N . THR A 1 90 ? 1.900 7.661 -3.649 1.00 89.25 90 THR A N 1
ATOM 735 C CA . THR A 1 90 ? 3.251 7.102 -3.515 1.00 89.25 90 THR A CA 1
ATOM 736 C C . THR A 1 90 ? 3.624 6.252 -4.728 1.00 89.25 90 THR A C 1
ATOM 738 O O . THR A 1 90 ? 4.706 6.431 -5.297 1.00 89.25 90 THR A O 1
ATOM 741 N N . ARG A 1 91 ? 2.726 5.371 -5.190 1.00 91.88 91 ARG A N 1
ATOM 742 C CA . ARG A 1 91 ? 2.959 4.568 -6.396 1.00 91.88 91 ARG A CA 1
ATOM 743 C C . ARG A 1 91 ? 3.172 5.446 -7.625 1.00 91.88 91 ARG A C 1
ATOM 745 O O . ARG A 1 91 ? 4.136 5.230 -8.354 1.00 91.88 91 ARG A O 1
ATOM 752 N N . LYS A 1 92 ? 2.288 6.413 -7.880 1.00 91.25 92 LYS A N 1
ATOM 753 C CA . LYS A 1 92 ? 2.392 7.318 -9.039 1.00 91.25 92 LYS A CA 1
ATOM 754 C C . LYS A 1 92 ? 3.685 8.129 -8.997 1.00 91.25 92 LYS A C 1
ATOM 756 O O . LYS A 1 92 ? 4.333 8.311 -10.021 1.00 91.25 92 LYS A O 1
ATOM 761 N N . PHE A 1 93 ? 4.101 8.566 -7.813 1.00 90.25 93 PHE A N 1
ATOM 762 C CA . PHE A 1 93 ? 5.372 9.258 -7.640 1.00 90.25 93 PHE A CA 1
ATOM 763 C C . PHE A 1 93 ? 6.586 8.374 -7.944 1.00 90.25 93 PHE A C 1
A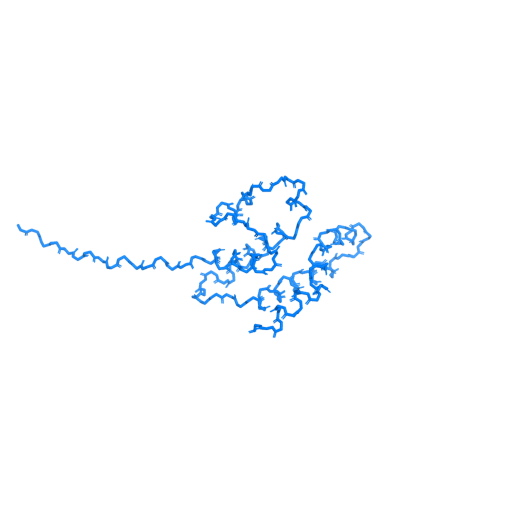TOM 765 O O . PHE A 1 93 ? 7.524 8.825 -8.601 1.00 90.25 93 PHE A O 1
ATOM 772 N N . GLU A 1 94 ? 6.581 7.113 -7.503 1.00 89.94 94 GLU A N 1
ATOM 773 C CA . GLU A 1 94 ? 7.636 6.158 -7.861 1.00 89.94 94 GLU A CA 1
ATOM 774 C C . GLU A 1 94 ? 7.648 5.841 -9.368 1.00 89.94 94 GLU A C 1
ATOM 776 O O . GLU A 1 94 ? 8.728 5.688 -9.938 1.00 89.94 94 GLU A O 1
ATOM 781 N N . ASP A 1 95 ? 6.481 5.799 -10.017 1.00 92.12 95 ASP A N 1
ATOM 782 C CA . ASP A 1 95 ? 6.340 5.581 -11.465 1.00 92.12 95 ASP A CA 1
ATOM 783 C C . ASP A 1 95 ? 6.988 6.710 -12.277 1.00 92.12 95 ASP A C 1
ATOM 785 O O . ASP A 1 95 ? 7.814 6.465 -13.153 1.00 92.12 95 ASP A O 1
ATOM 789 N N . MET A 1 96 ? 6.727 7.968 -11.900 1.00 92.00 96 MET A N 1
ATOM 790 C CA . MET A 1 96 ? 7.348 9.147 -12.526 1.00 92.00 96 MET A CA 1
ATOM 791 C C . MET A 1 96 ? 8.880 9.167 -12.405 1.00 92.00 96 MET A C 1
ATOM 793 O O . MET A 1 96 ? 9.559 9.852 -13.169 1.00 92.00 96 MET A O 1
ATOM 797 N N . LYS A 1 97 ? 9.446 8.437 -11.437 1.00 89.56 97 LYS A N 1
ATOM 798 C CA . LYS A 1 97 ? 10.898 8.292 -11.261 1.00 89.56 97 LYS A CA 1
ATOM 799 C C . LYS A 1 97 ? 11.479 7.108 -12.036 1.00 89.56 97 LYS A C 1
ATOM 801 O O . LYS A 1 97 ? 12.702 6.997 -12.144 1.00 89.56 97 LYS A O 1
ATOM 806 N N . ALA A 1 98 ? 10.645 6.222 -12.579 1.00 91.94 98 ALA A N 1
ATOM 807 C CA . ALA A 1 98 ? 11.060 5.018 -13.289 1.00 91.94 98 ALA A CA 1
ATOM 808 C C . ALA A 1 98 ? 11.471 5.314 -14.747 1.00 91.94 98 ALA A C 1
ATOM 810 O O . ALA A 1 98 ? 10.903 4.806 -15.717 1.00 91.94 98 ALA A O 1
ATOM 811 N N . ASN A 1 99 ? 12.512 6.135 -14.904 1.00 92.75 99 ASN A N 1
ATOM 812 C CA . ASN A 1 99 ? 12.939 6.667 -16.203 1.00 92.75 99 ASN A CA 1
ATOM 813 C C . ASN A 1 99 ? 13.902 5.752 -16.973 1.00 92.75 99 ASN A C 1
ATOM 815 O O . ASN A 1 99 ? 14.183 6.004 -18.140 1.00 92.75 99 ASN A O 1
ATOM 819 N N . THR A 1 100 ? 14.396 4.676 -16.354 1.00 92.81 100 THR A N 1
ATOM 820 C CA . THR A 1 100 ? 15.255 3.679 -17.015 1.00 92.81 100 THR A CA 1
ATOM 821 C C . THR A 1 100 ? 14.576 2.308 -17.042 1.00 92.81 100 THR A C 1
ATOM 823 O O . THR A 1 100 ? 13.763 2.018 -16.158 1.00 92.81 100 THR A O 1
ATOM 826 N N . PRO A 1 101 ? 14.924 1.418 -17.992 1.00 91.00 101 PRO A N 1
ATOM 827 C CA . PRO A 1 101 ? 14.373 0.060 -18.041 1.00 91.00 101 PRO A CA 1
ATOM 828 C C . PRO A 1 101 ? 14.558 -0.714 -16.729 1.00 91.00 101 PRO A C 1
ATOM 830 O O . PRO A 1 101 ? 13.640 -1.388 -16.270 1.00 91.00 101 PRO A O 1
ATOM 833 N N . HIS A 1 102 ? 15.713 -0.551 -16.076 1.00 89.94 102 HIS A N 1
ATOM 834 C CA . HIS A 1 102 ? 15.985 -1.165 -14.777 1.00 89.94 102 HIS A CA 1
ATOM 835 C C . HIS A 1 102 ? 15.070 -0.619 -13.670 1.00 89.94 102 HIS A C 1
ATOM 837 O O . HIS A 1 102 ? 14.526 -1.384 -12.872 1.00 89.94 102 HIS A O 1
ATOM 843 N N . HIS A 1 103 ? 14.855 0.701 -13.626 1.00 89.06 103 HIS A N 1
ATOM 844 C CA . HIS A 1 103 ? 13.931 1.295 -12.661 1.00 89.06 103 HIS A CA 1
ATOM 845 C C . HIS A 1 103 ? 12.478 0.889 -12.924 1.00 89.06 103 HIS A C 1
ATOM 847 O O . HIS A 1 103 ? 11.754 0.653 -11.959 1.00 89.06 103 HIS A O 1
ATOM 853 N N . ARG A 1 104 ? 12.071 0.733 -14.191 1.00 90.94 104 ARG A N 1
ATOM 854 C CA . ARG A 1 104 ? 10.737 0.232 -14.559 1.00 90.94 104 ARG A CA 1
ATOM 855 C C . ARG A 1 104 ? 10.519 -1.209 -14.126 1.00 90.94 104 ARG A C 1
ATOM 857 O O . ARG A 1 104 ? 9.521 -1.479 -13.476 1.00 90.94 104 ARG A O 1
ATOM 864 N N . ASP A 1 105 ? 11.459 -2.114 -14.396 1.00 91.31 105 ASP A N 1
ATOM 865 C CA . ASP A 1 105 ? 11.350 -3.511 -13.944 1.00 91.31 105 ASP A CA 1
ATOM 866 C C . ASP A 1 105 ? 11.231 -3.598 -12.412 1.00 91.31 105 ASP A C 1
ATOM 868 O O . ASP A 1 105 ? 10.357 -4.284 -11.873 1.00 91.31 105 ASP A O 1
ATOM 872 N N . ARG A 1 106 ? 12.050 -2.819 -11.692 1.00 87.75 106 ARG A N 1
ATOM 873 C CA . ARG A 1 106 ? 11.969 -2.721 -10.230 1.00 87.75 106 ARG A CA 1
ATOM 874 C C . ARG A 1 106 ? 10.622 -2.164 -9.768 1.00 87.75 106 ARG A C 1
ATOM 876 O O . ARG A 1 106 ? 10.057 -2.692 -8.811 1.00 87.75 106 ARG A O 1
ATOM 883 N N . TYR A 1 107 ? 10.124 -1.119 -10.422 1.00 90.25 107 TYR A N 1
ATOM 884 C CA . TYR A 1 107 ? 8.819 -0.524 -10.150 1.00 90.25 107 TYR A CA 1
ATOM 885 C C . TYR A 1 107 ? 7.692 -1.543 -10.357 1.00 90.25 107 TYR A C 1
ATOM 887 O O . TYR A 1 107 ? 6.910 -1.782 -9.437 1.00 90.25 107 TYR A O 1
ATOM 895 N N . THR A 1 108 ? 7.654 -2.215 -11.510 1.00 88.81 108 THR A N 1
ATOM 896 C CA . THR A 1 108 ? 6.630 -3.210 -11.841 1.00 88.81 108 THR A CA 1
ATOM 897 C C . THR A 1 108 ? 6.620 -4.336 -10.819 1.00 88.81 108 THR A C 1
ATOM 899 O O . THR A 1 108 ? 5.570 -4.636 -10.262 1.00 88.81 108 THR A O 1
ATOM 902 N N . LYS A 1 109 ? 7.783 -4.915 -10.491 1.00 87.56 109 LYS A N 1
ATOM 903 C CA . LYS A 1 109 ? 7.886 -5.968 -9.466 1.00 87.56 109 LYS A CA 1
ATOM 904 C C . LYS A 1 109 ? 7.422 -5.484 -8.095 1.00 87.56 109 LYS A C 1
ATOM 906 O O . LYS A 1 109 ? 6.727 -6.209 -7.389 1.00 87.56 109 LYS A O 1
ATOM 911 N N . ARG A 1 110 ? 7.787 -4.255 -7.724 1.00 85.25 110 ARG A N 1
ATOM 912 C CA . ARG A 1 110 ? 7.436 -3.652 -6.433 1.00 85.25 110 ARG A CA 1
ATOM 913 C C . ARG A 1 110 ? 5.933 -3.407 -6.291 1.00 85.25 110 ARG A C 1
ATOM 915 O O . ARG A 1 110 ? 5.392 -3.649 -5.217 1.00 85.25 110 ARG A O 1
ATOM 922 N N . TRP A 1 111 ? 5.270 -2.942 -7.346 1.00 90.31 111 TRP A N 1
ATOM 923 C CA . TRP A 1 111 ? 3.861 -2.533 -7.309 1.00 90.31 111 TRP A CA 1
ATOM 924 C C . TRP A 1 111 ? 2.901 -3.559 -7.915 1.00 90.31 111 TRP A C 1
ATOM 926 O O . TRP A 1 111 ? 1.693 -3.326 -7.934 1.00 90.31 111 TRP A O 1
ATOM 936 N N . PHE A 1 112 ? 3.405 -4.715 -8.354 1.00 89.31 112 PHE A N 1
ATOM 937 C CA . PHE A 1 112 ? 2.609 -5.776 -8.968 1.00 89.31 112 PHE A CA 1
ATOM 938 C C . PHE A 1 112 ? 1.441 -6.222 -8.081 1.00 89.31 112 PHE A C 1
ATOM 940 O O . PHE A 1 112 ? 0.291 -6.209 -8.512 1.00 89.31 112 PHE A O 1
ATOM 947 N N . HIS A 1 113 ? 1.717 -6.579 -6.823 1.00 86.31 113 HIS A N 1
ATOM 948 C CA . HIS A 1 113 ? 0.689 -7.095 -5.914 1.00 86.31 113 HIS A CA 1
ATOM 949 C C . HIS A 1 113 ? -0.352 -6.043 -5.537 1.00 86.31 113 HIS A C 1
ATOM 951 O O . HIS A 1 113 ? -1.525 -6.377 -5.402 1.00 86.31 113 HIS A O 1
ATOM 957 N N . TRP A 1 114 ? 0.065 -4.783 -5.417 1.00 89.38 114 TRP A N 1
ATOM 958 C CA . TRP A 1 114 ? -0.848 -3.666 -5.205 1.00 89.38 114 TRP A CA 1
ATOM 959 C C . TRP A 1 114 ? -1.737 -3.432 -6.428 1.00 89.38 114 TRP A C 1
ATOM 961 O O . TRP A 1 114 ? -2.951 -3.406 -6.297 1.00 89.38 114 TRP A O 1
ATOM 971 N N . THR A 1 115 ? -1.157 -3.381 -7.627 1.00 88.75 115 THR A N 1
ATOM 972 C CA . THR A 1 115 ? -1.914 -3.203 -8.878 1.00 88.75 115 THR A CA 1
ATOM 973 C C . THR A 1 115 ? -2.909 -4.345 -9.091 1.00 88.75 115 THR A C 1
ATOM 975 O O . THR A 1 115 ? -4.049 -4.119 -9.485 1.00 88.75 115 THR A O 1
ATOM 978 N N . LYS A 1 116 ? -2.516 -5.587 -8.779 1.00 87.25 116 LYS A N 1
ATOM 979 C CA . LYS A 1 116 ? -3.410 -6.751 -8.849 1.00 87.25 116 LYS A CA 1
ATOM 980 C C . LYS A 1 116 ? -4.567 -6.648 -7.851 1.00 87.25 116 LYS A C 1
ATOM 982 O O . LYS A 1 116 ? -5.681 -7.047 -8.166 1.00 87.25 116 LYS A O 1
ATOM 987 N N . LEU A 1 117 ? -4.301 -6.130 -6.655 1.00 84.88 117 LEU A N 1
ATOM 988 C CA . LEU A 1 117 ? -5.319 -5.913 -5.634 1.00 84.88 117 LEU A CA 1
ATOM 989 C C . LEU A 1 117 ? -6.295 -4.805 -6.055 1.00 84.88 117 LEU A C 1
ATOM 991 O O . LEU A 1 117 ? -7.499 -5.031 -6.047 1.00 84.88 117 LEU A O 1
ATOM 995 N N . THR A 1 118 ? -5.798 -3.646 -6.491 1.00 85.81 118 THR A N 1
ATOM 996 C CA . THR A 1 118 ? -6.642 -2.489 -6.838 1.00 85.81 118 THR A CA 1
ATOM 997 C C . THR A 1 118 ? -7.470 -2.682 -8.105 1.00 85.81 118 THR A C 1
ATOM 999 O O . THR A 1 118 ? -8.526 -2.071 -8.255 1.00 85.81 118 THR A O 1
ATOM 1002 N N . THR A 1 119 ? -7.026 -3.562 -9.002 1.00 85.00 119 THR A N 1
ATOM 1003 C CA . THR A 1 119 ? -7.780 -3.957 -10.201 1.00 85.00 119 THR A CA 1
ATOM 1004 C C . THR A 1 119 ? -8.806 -5.058 -9.939 1.00 85.00 119 THR A C 1
ATOM 1006 O O . THR A 1 119 ? -9.635 -5.311 -10.809 1.00 85.00 119 THR A O 1
ATOM 1009 N N . SER A 1 120 ? -8.789 -5.697 -8.765 1.00 85.62 120 SER A N 1
ATOM 1010 C CA . SER A 1 120 ? -9.773 -6.724 -8.416 1.00 85.62 120 SER A CA 1
ATOM 1011 C C . SER A 1 120 ? -11.146 -6.118 -8.106 1.00 85.62 120 SER A C 1
ATOM 1013 O O . SER A 1 120 ? -11.254 -5.114 -7.399 1.00 85.62 120 SER A O 1
ATOM 1015 N N . ASP A 1 121 ? -12.210 -6.753 -8.600 1.00 83.06 121 ASP A N 1
ATOM 1016 C CA . ASP A 1 121 ? -13.582 -6.281 -8.379 1.00 83.06 121 ASP A CA 1
ATOM 1017 C C . ASP A 1 121 ? -13.979 -6.317 -6.900 1.00 83.06 121 ASP A C 1
ATOM 1019 O O . ASP A 1 121 ? -14.691 -5.431 -6.434 1.00 83.06 121 ASP A O 1
ATOM 1023 N N . SER A 1 122 ? -13.473 -7.287 -6.130 1.00 80.94 122 SER A N 1
ATOM 1024 C CA . SER A 1 122 ? -13.723 -7.378 -4.686 1.00 80.94 122 SER A CA 1
ATOM 1025 C C . SER A 1 122 ? -13.238 -6.133 -3.950 1.00 80.94 122 SER A C 1
ATOM 1027 O O . SER A 1 122 ? -13.974 -5.555 -3.154 1.00 80.94 122 SER A O 1
ATOM 1029 N N . PHE A 1 123 ? -12.027 -5.675 -4.261 1.00 81.81 123 PHE A N 1
ATOM 1030 C CA . PHE A 1 123 ? -11.458 -4.481 -3.653 1.00 81.81 123 PHE A CA 1
ATOM 1031 C C . PHE A 1 123 ? -12.182 -3.207 -4.103 1.00 81.81 123 PHE A C 1
ATOM 1033 O O . PHE A 1 123 ? -12.451 -2.329 -3.287 1.00 81.81 123 PHE A O 1
ATOM 1040 N N . ARG A 1 124 ? -12.550 -3.110 -5.387 1.00 81.50 124 ARG A N 1
ATOM 1041 C CA . ARG A 1 124 ? -13.283 -1.949 -5.921 1.00 81.50 124 ARG A CA 1
ATOM 1042 C C . ARG A 1 124 ? -14.682 -1.831 -5.319 1.00 81.50 124 ARG A C 1
ATOM 1044 O O . ARG A 1 124 ? -15.084 -0.730 -4.956 1.00 81.50 124 ARG A O 1
ATOM 1051 N N . HIS A 1 125 ? -15.396 -2.945 -5.167 1.00 82.12 125 HIS A N 1
ATOM 1052 C CA . HIS A 1 125 ? -16.690 -2.966 -4.484 1.00 82.12 125 HIS A CA 1
ATOM 1053 C C . HIS A 1 125 ? -16.556 -2.646 -2.995 1.00 82.12 125 HIS A C 1
ATOM 1055 O O . HIS A 1 125 ? -17.362 -1.883 -2.474 1.00 82.12 125 HIS A O 1
ATOM 1061 N N . HIS A 1 126 ? -15.527 -3.173 -2.323 1.00 78.56 126 HIS A N 1
ATOM 1062 C CA . HIS A 1 126 ? -15.268 -2.862 -0.919 1.00 78.56 126 HIS A CA 1
ATOM 1063 C C . HIS A 1 126 ? -14.999 -1.367 -0.710 1.00 78.56 126 HIS A C 1
ATOM 1065 O O . HIS A 1 126 ? -15.572 -0.762 0.188 1.00 78.56 126 HIS A O 1
ATOM 1071 N N . LEU A 1 127 ? -14.198 -0.749 -1.583 1.00 77.75 127 LEU A N 1
ATOM 1072 C CA . LEU A 1 127 ? -13.951 0.691 -1.549 1.00 77.75 127 LEU A CA 1
ATOM 1073 C C . LEU A 1 127 ? -15.192 1.538 -1.842 1.00 77.75 127 LEU A C 1
ATOM 1075 O O . LEU A 1 127 ? -15.333 2.600 -1.252 1.00 77.75 127 LEU A O 1
ATOM 1079 N N . ALA A 1 128 ? -16.066 1.098 -2.748 1.00 79.00 128 ALA A N 1
ATOM 1080 C CA . ALA A 1 128 ? -17.290 1.823 -3.091 1.00 79.00 128 ALA A CA 1
ATOM 1081 C C . ALA A 1 128 ? -18.380 1.735 -2.004 1.00 79.00 128 ALA A C 1
ATOM 1083 O O . ALA A 1 128 ? -19.332 2.510 -2.036 1.00 79.00 128 ALA A O 1
ATOM 1084 N N . ALA A 1 129 ? -18.260 0.783 -1.075 1.00 75.38 129 ALA A N 1
ATOM 1085 C CA . ALA A 1 129 ? -19.197 0.572 0.027 1.00 75.38 129 ALA A CA 1
ATOM 1086 C C . ALA A 1 129 ? -18.858 1.381 1.298 1.00 75.38 129 ALA A C 1
ATOM 1088 O O . ALA A 1 129 ? -19.584 1.275 2.288 1.00 75.38 129 ALA A O 1
ATOM 1089 N N . LEU A 1 130 ? -17.760 2.145 1.280 1.00 67.62 130 LEU A N 1
ATOM 1090 C CA . LEU A 1 130 ? -17.258 2.973 2.384 1.00 67.62 130 LEU A CA 1
ATOM 1091 C C . LEU A 1 130 ? -17.544 4.456 2.152 1.00 67.62 130 LEU A C 1
ATOM 1093 O O . LEU A 1 130 ? -17.800 5.143 3.166 1.00 67.62 130 LEU A O 1
#

Secondary structure (DSSP, 8-state):
----------------HHHHHHHHHHHHH-----SSHHHHHH---SS-HHHHHTSSHHHHHHHHHHHHHHHTT-SSPPPHHHHHHHHHHHHHHHHHT--SHHHHHHHHHHHHHHHHHHTSHHHHHHHHT-